Protein AF-A0A8R1I2E4-F1 (afdb_monomer_lite)

Radius of gyration: 16.34 Å; chains: 1; bounding box: 39×24×41 Å

Foldseek 3Di:
DVVVCCVLAVVLVVVLVDDPLLVVLLVVLLVCVVLVVVPPDPPSVVVSLVVQLVVLVVVPPPDSVVSSVSSVVSSVSVVVVVVVVLVVVVVCVVVVVDDDPVVVVVNVSPD

Structure (mmCIF, N/CA/C/O backbone):
data_AF-A0A8R1I2E4-F1
#
_entry.id   AF-A0A8R1I2E4-F1
#
loop_
_atom_site.group_PDB
_atom_site.id
_atom_site.type_symbol
_atom_site.label_atom_id
_atom_site.label_alt_id
_atom_site.label_comp_id
_atom_site.label_asym_id
_atom_site.label_entity_id
_atom_site.label_seq_id
_atom_site.pdbx_PDB_ins_code
_atom_site.Cartn_x
_atom_site.Cartn_y
_atom_site.Cartn_z
_atom_site.occupancy
_atom_site.B_iso_or_equiv
_atom_site.auth_seq_id
_atom_site.auth_comp_id
_atom_site.auth_asym_id
_atom_site.auth_atom_id
_atom_site.pdbx_PDB_model_num
ATOM 1 N N . MET A 1 1 ? 22.835 -7.024 -1.202 1.00 55.50 1 MET A N 1
ATOM 2 C CA . MET A 1 1 ? 21.416 -6.826 -1.578 1.00 55.50 1 MET A CA 1
ATOM 3 C C . MET A 1 1 ? 20.432 -7.495 -0.611 1.00 55.50 1 MET A C 1
ATOM 5 O O . MET A 1 1 ? 19.764 -6.770 0.113 1.00 55.50 1 MET A O 1
ATOM 9 N N . LYS A 1 2 ? 20.414 -8.836 -0.476 1.00 62.56 2 LYS A N 1
ATOM 10 C CA . LYS A 1 2 ? 19.401 -9.574 0.324 1.00 62.56 2 LYS A CA 1
ATOM 11 C C . LYS A 1 2 ? 19.221 -9.104 1.782 1.00 62.56 2 LYS A C 1
ATOM 13 O O . LYS A 1 2 ? 18.098 -9.005 2.258 1.00 62.56 2 LYS A O 1
ATOM 18 N N . ARG A 1 3 ? 20.310 -8.775 2.494 1.00 67.56 3 ARG A N 1
ATOM 19 C CA . ARG A 1 3 ? 20.252 -8.324 3.903 1.00 67.56 3 ARG A CA 1
ATOM 20 C C . ARG A 1 3 ? 19.690 -6.904 4.067 1.00 67.56 3 ARG A C 1
ATOM 22 O O . ARG A 1 3 ? 19.043 -6.632 5.070 1.00 67.56 3 ARG A O 1
ATOM 29 N N . ARG A 1 4 ? 19.930 -6.018 3.088 1.00 75.31 4 ARG A N 1
ATOM 30 C CA . ARG A 1 4 ? 19.425 -4.634 3.095 1.00 75.31 4 ARG A CA 1
ATOM 31 C C . ARG A 1 4 ? 17.914 -4.635 2.888 1.00 75.31 4 ARG A C 1
ATOM 33 O O . ARG A 1 4 ? 17.213 -4.180 3.775 1.00 75.31 4 ARG A O 1
ATOM 40 N N . GLN A 1 5 ? 17.447 -5.280 1.817 1.00 70.56 5 GLN A N 1
ATOM 41 C CA . GLN A 1 5 ? 16.024 -5.428 1.474 1.00 70.56 5 GLN A CA 1
ATOM 42 C C . GLN A 1 5 ? 15.204 -6.093 2.588 1.00 70.56 5 GLN A C 1
ATOM 44 O O . GLN A 1 5 ? 14.073 -5.703 2.871 1.00 70.56 5 GLN A O 1
ATOM 49 N N . TRP A 1 6 ? 15.784 -7.079 3.279 1.00 72.69 6 TRP A N 1
ATOM 50 C CA . TRP A 1 6 ? 15.145 -7.684 4.447 1.00 72.69 6 TRP A CA 1
ATOM 51 C C . TRP A 1 6 ? 14.875 -6.664 5.565 1.00 72.69 6 TRP A C 1
ATOM 53 O O . TRP A 1 6 ? 13.803 -6.666 6.170 1.00 72.69 6 TRP A O 1
ATOM 63 N N . ASN A 1 7 ? 15.833 -5.776 5.828 1.00 80.31 7 ASN A N 1
ATOM 64 C CA . ASN A 1 7 ? 15.725 -4.775 6.885 1.00 80.31 7 ASN A CA 1
ATOM 65 C C . ASN A 1 7 ? 14.921 -3.538 6.459 1.00 80.31 7 ASN A C 1
ATOM 67 O O . ASN A 1 7 ? 14.241 -2.965 7.304 1.00 80.31 7 ASN A O 1
ATOM 71 N N . SER A 1 8 ? 14.989 -3.133 5.187 1.00 79.12 8 SER A N 1
ATOM 72 C CA . SER A 1 8 ? 14.310 -1.940 4.667 1.00 79.12 8 SER A CA 1
ATOM 73 C C . SER A 1 8 ? 12.863 -2.191 4.246 1.00 79.12 8 SER A C 1
ATOM 75 O O . SER A 1 8 ? 12.053 -1.278 4.343 1.00 79.12 8 SER A O 1
ATOM 77 N N . VAL A 1 9 ? 12.508 -3.417 3.840 1.00 82.44 9 VAL A N 1
ATOM 78 C CA . VAL A 1 9 ? 11.163 -3.743 3.329 1.00 82.44 9 VAL A CA 1
ATOM 79 C C . VAL A 1 9 ? 10.470 -4.798 4.180 1.00 82.44 9 VAL A C 1
ATOM 81 O O . VAL A 1 9 ? 9.391 -4.561 4.722 1.00 82.44 9 VAL A O 1
ATOM 84 N N . VAL A 1 10 ? 11.088 -5.971 4.338 1.00 84.75 10 VAL A N 1
ATOM 85 C CA . VAL A 1 10 ? 10.405 -7.136 4.929 1.00 84.75 10 VAL A CA 1
ATOM 86 C C . VAL A 1 10 ? 10.106 -6.926 6.413 1.00 84.75 10 VAL A C 1
ATOM 88 O O . VAL A 1 10 ? 8.992 -7.183 6.866 1.00 84.75 10 VAL A O 1
ATOM 91 N N . GLN A 1 11 ? 11.082 -6.441 7.183 1.00 85.75 11 GLN A N 1
ATOM 92 C CA . GLN A 1 11 ? 10.906 -6.161 8.608 1.00 85.75 11 GLN A CA 1
ATOM 93 C C . GLN A 1 11 ? 9.838 -5.085 8.884 1.00 85.75 11 GLN A C 1
ATOM 95 O O . GLN A 1 11 ? 8.952 -5.359 9.697 1.00 85.75 11 GLN A O 1
ATOM 100 N N . PRO A 1 12 ? 9.866 -3.901 8.241 1.00 86.25 12 PRO A N 1
ATOM 101 C CA . PRO A 1 12 ? 8.832 -2.882 8.419 1.00 86.25 12 PRO A CA 1
ATOM 102 C C . PRO A 1 12 ? 7.431 -3.372 8.047 1.00 86.25 12 PRO A C 1
ATOM 104 O O . PRO A 1 12 ? 6.512 -3.239 8.851 1.00 86.25 12 PRO A O 1
ATOM 107 N N . LEU A 1 13 ? 7.276 -4.035 6.894 1.00 89.44 13 LEU A N 1
ATOM 108 C CA . LEU A 1 13 ? 5.979 -4.575 6.472 1.00 89.44 13 LEU A CA 1
ATOM 109 C C . LEU A 1 13 ? 5.451 -5.639 7.438 1.00 89.44 13 LEU A C 1
ATOM 111 O O . LEU A 1 13 ? 4.269 -5.647 7.772 1.00 89.44 13 LEU A O 1
ATOM 115 N N . LYS A 1 14 ? 6.328 -6.508 7.955 1.00 89.31 14 LYS A N 1
ATOM 116 C CA . LYS A 1 14 ? 5.944 -7.501 8.965 1.00 89.31 14 LYS A CA 1
ATO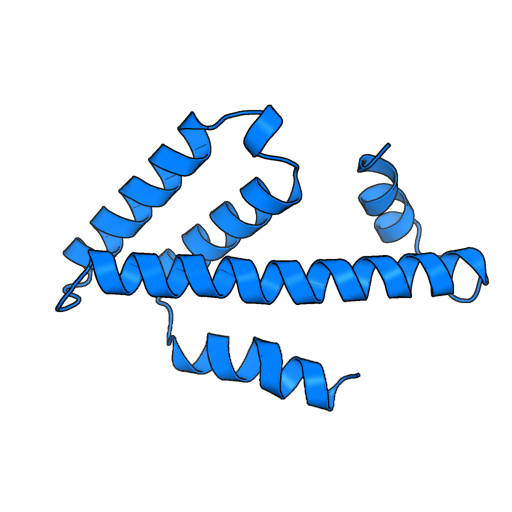M 117 C C . LYS A 1 14 ? 5.454 -6.841 10.258 1.00 89.31 14 LYS A C 1
ATOM 119 O O . LYS A 1 14 ? 4.522 -7.346 10.881 1.00 89.31 14 LYS A O 1
ATOM 124 N N . LYS A 1 15 ? 6.082 -5.738 10.679 1.00 90.69 15 LYS A N 1
ATOM 125 C CA . LYS A 1 15 ? 5.706 -5.009 11.902 1.00 90.69 15 LYS A CA 1
ATOM 126 C C . LYS A 1 15 ? 4.341 -4.337 11.790 1.00 90.69 15 LYS A C 1
ATOM 128 O O . LYS A 1 15 ? 3.672 -4.229 12.810 1.00 90.69 15 LYS A O 1
ATOM 133 N N . LEU A 1 16 ? 3.916 -3.971 10.579 1.00 91.12 16 LEU A N 1
ATOM 134 C CA . LEU A 1 16 ? 2.586 -3.405 10.343 1.00 91.12 16 LEU A CA 1
ATOM 135 C C . LEU A 1 16 ? 1.460 -4.401 10.621 1.00 91.12 16 LEU A C 1
ATOM 137 O O . LEU A 1 16 ? 0.348 -3.956 10.875 1.00 91.12 16 LEU A O 1
ATOM 141 N N . LYS A 1 17 ? 1.730 -5.718 10.605 1.00 93.06 17 LYS A N 1
ATOM 142 C CA . LYS A 1 17 ? 0.738 -6.775 10.882 1.00 93.06 17 LYS A CA 1
ATOM 143 C C . LYS A 1 17 ? -0.582 -6.541 10.134 1.00 93.06 17 LYS A C 1
ATOM 145 O O . LYS A 1 17 ? -1.647 -6.578 10.737 1.00 93.06 17 LYS A O 1
ATOM 150 N N . MET A 1 18 ? -0.482 -6.237 8.839 1.00 93.50 18 MET A N 1
ATOM 151 C CA . MET A 1 18 ? -1.658 -5.951 8.020 1.00 93.50 18 MET A CA 1
ATOM 152 C C . MET A 1 18 ? -2.626 -7.133 8.035 1.00 93.50 18 MET A C 1
ATOM 154 O O . MET A 1 18 ? -2.195 -8.287 7.915 1.00 93.50 18 MET A O 1
ATOM 158 N N . SER A 1 19 ? -3.919 -6.842 8.135 1.00 94.50 19 SER A N 1
ATOM 159 C CA . SER A 1 19 ? -4.964 -7.817 7.850 1.00 94.50 19 SER A CA 1
ATOM 160 C C . SER A 1 19 ? -4.896 -8.254 6.380 1.00 94.50 19 SER A C 1
ATOM 162 O O . SER A 1 19 ? -4.228 -7.634 5.543 1.00 94.50 19 SER A O 1
ATOM 164 N N . LEU A 1 20 ? -5.591 -9.341 6.032 1.00 94.00 20 LEU A N 1
ATOM 165 C CA . LEU A 1 20 ? -5.674 -9.780 4.636 1.00 94.00 20 LEU A CA 1
ATOM 166 C C . LEU A 1 20 ? -6.249 -8.673 3.739 1.00 94.00 20 LEU A C 1
ATOM 168 O O . LEU A 1 20 ? -5.793 -8.489 2.608 1.00 94.00 20 LEU A O 1
ATOM 172 N N . THR A 1 21 ? -7.228 -7.933 4.253 1.00 94.81 21 THR A N 1
ATOM 173 C CA . THR A 1 21 ? -7.943 -6.903 3.505 1.00 94.81 21 THR A CA 1
ATOM 174 C C . THR A 1 21 ? -7.114 -5.632 3.370 1.00 94.81 21 THR A C 1
ATOM 176 O O . THR A 1 21 ? -6.971 -5.112 2.261 1.00 94.81 21 THR A O 1
ATOM 179 N N . GLU A 1 22 ? -6.458 -5.201 4.450 1.00 94.62 22 GLU A N 1
ATOM 180 C CA . GLU A 1 22 ? -5.465 -4.122 4.418 1.00 94.62 22 GLU A CA 1
ATOM 181 C C . GLU A 1 22 ? -4.337 -4.437 3.424 1.00 94.62 22 GLU A C 1
ATOM 183 O O . GLU A 1 22 ? -3.959 -3.595 2.607 1.00 94.62 22 GLU A O 1
ATOM 188 N N . PHE A 1 23 ? -3.842 -5.679 3.423 1.00 94.56 23 PHE A N 1
ATOM 189 C CA . PHE A 1 23 ? -2.794 -6.116 2.503 1.00 94.56 23 PHE A CA 1
ATOM 190 C C . PHE A 1 23 ? -3.256 -6.122 1.036 1.00 94.56 23 PHE A C 1
ATOM 192 O O . PHE A 1 23 ? -2.485 -5.779 0.134 1.00 94.56 23 PHE A O 1
ATOM 199 N N . ALA A 1 24 ? -4.513 -6.479 0.766 1.00 95.12 24 ALA A N 1
ATOM 200 C CA . ALA A 1 24 ? -5.078 -6.416 -0.580 1.00 95.12 24 ALA A CA 1
ATOM 201 C C . ALA A 1 24 ? -5.153 -4.968 -1.099 1.00 95.12 24 ALA A C 1
ATOM 203 O O . ALA A 1 24 ? -4.729 -4.694 -2.227 1.00 95.12 24 ALA A O 1
ATOM 204 N N . LEU A 1 25 ? -5.618 -4.032 -0.266 1.00 94.56 25 LEU A N 1
ATOM 205 C CA . LEU A 1 25 ? -5.691 -2.605 -0.602 1.00 94.56 25 LEU A CA 1
ATOM 206 C C . LEU A 1 25 ? -4.301 -1.974 -0.745 1.00 94.56 25 LEU A C 1
ATOM 208 O O . LEU A 1 25 ? -4.058 -1.210 -1.680 1.00 94.56 25 LEU A O 1
ATOM 212 N N . PHE A 1 26 ? -3.352 -2.368 0.102 1.00 95.00 26 PHE A N 1
ATOM 213 C CA . PHE A 1 26 ? -1.938 -2.021 -0.026 1.00 95.00 26 PHE A CA 1
ATOM 214 C C . PHE A 1 26 ? -1.364 -2.420 -1.398 1.00 95.00 26 PHE A C 1
ATOM 216 O O . PHE A 1 26 ? -0.717 -1.610 -2.074 1.00 95.00 26 PHE A O 1
ATOM 223 N N . LYS A 1 27 ? -1.636 -3.649 -1.864 1.00 92.06 27 LYS A N 1
ATOM 224 C CA . LYS A 1 27 ? -1.219 -4.093 -3.205 1.00 92.06 27 LYS A CA 1
ATOM 225 C C . LYS A 1 27 ? -1.881 -3.264 -4.304 1.00 92.06 27 LYS A C 1
ATOM 227 O O . LYS A 1 27 ? -1.201 -2.884 -5.256 1.00 92.06 27 LYS A O 1
ATOM 232 N N . ALA A 1 28 ?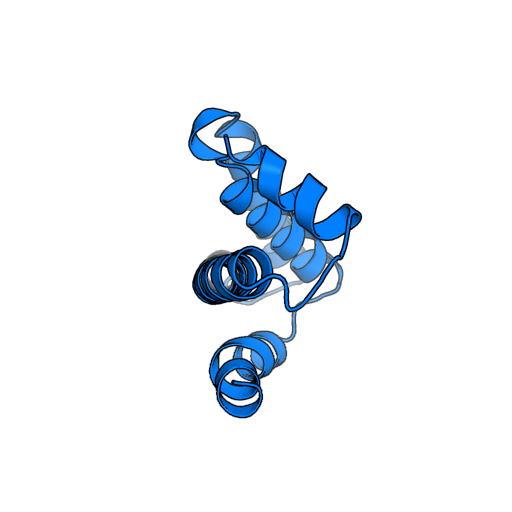 -3.173 -2.960 -4.171 1.00 92.12 28 ALA A N 1
ATOM 233 C CA . ALA A 1 28 ? -3.898 -2.138 -5.138 1.00 92.12 28 ALA A CA 1
ATOM 234 C C . ALA A 1 28 ? -3.298 -0.723 -5.256 1.00 92.12 28 ALA A C 1
ATOM 236 O O . ALA A 1 28 ? -3.026 -0.269 -6.368 1.00 92.12 28 ALA A O 1
ATOM 237 N N . LEU A 1 29 ? -3.000 -0.069 -4.125 1.00 90.44 29 LEU A N 1
ATOM 238 C CA . LEU A 1 29 ? -2.319 1.234 -4.088 1.00 90.44 29 LEU A CA 1
ATOM 239 C C . LEU A 1 29 ? -0.926 1.177 -4.721 1.00 90.44 29 LEU A C 1
ATOM 241 O O . LEU A 1 29 ? -0.562 2.069 -5.489 1.00 90.44 29 LEU A O 1
ATOM 245 N N . THR A 1 30 ? -0.162 0.121 -4.436 1.00 89.56 30 THR A N 1
ATOM 246 C CA . THR A 1 30 ? 1.183 -0.072 -5.000 1.00 89.56 30 THR A CA 1
ATOM 247 C C . THR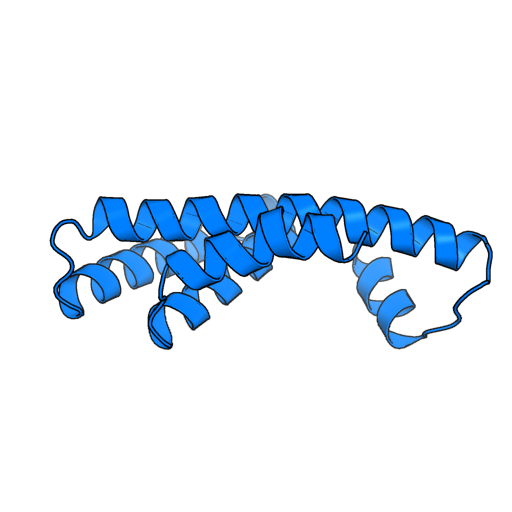 A 1 30 ? 1.133 -0.186 -6.526 1.00 89.56 30 THR A C 1
ATOM 249 O O . THR A 1 30 ? 1.898 0.482 -7.222 1.00 89.56 30 THR A O 1
ATOM 252 N N . ILE A 1 31 ? 0.194 -0.973 -7.065 1.00 86.31 31 ILE A N 1
ATOM 253 C CA . ILE A 1 31 ? 0.003 -1.136 -8.515 1.00 86.31 31 ILE A CA 1
ATOM 254 C C . ILE A 1 31 ? -0.445 0.178 -9.161 1.00 86.31 31 ILE A C 1
ATOM 256 O O . ILE A 1 31 ? 0.100 0.558 -10.199 1.00 86.31 31 ILE A O 1
ATOM 260 N N . TRP A 1 32 ? -1.411 0.875 -8.553 1.00 86.62 32 TRP A N 1
ATOM 261 C CA . TRP A 1 32 ? -1.885 2.170 -9.048 1.00 86.62 32 TRP A CA 1
ATOM 262 C C . TRP A 1 32 ? -0.735 3.175 -9.144 1.00 86.62 32 TRP A C 1
ATOM 264 O O . TRP A 1 32 ? -0.563 3.822 -10.176 1.00 86.62 32 TRP A O 1
ATOM 274 N N . HIS A 1 33 ? 0.097 3.272 -8.103 1.00 82.62 33 HIS A N 1
ATOM 275 C CA . HIS A 1 33 ? 1.219 4.204 -8.102 1.00 82.62 33 HIS A CA 1
ATOM 276 C C . HIS A 1 33 ? 2.272 3.835 -9.154 1.00 82.62 33 HIS A C 1
ATOM 278 O O . HIS A 1 33 ? 2.738 4.711 -9.881 1.00 82.62 33 HIS A O 1
ATOM 284 N N . TYR A 1 34 ? 2.621 2.548 -9.261 1.00 75.81 34 TYR A N 1
ATOM 285 C CA . TYR A 1 34 ? 3.647 2.070 -10.189 1.00 75.81 34 TYR A CA 1
ATOM 286 C C . TYR A 1 34 ? 3.261 2.259 -11.662 1.00 75.81 34 TYR A C 1
ATOM 288 O O . TYR A 1 34 ? 4.094 2.662 -12.468 1.00 75.81 34 TYR A O 1
ATOM 296 N N . LYS A 1 35 ? 1.988 2.047 -12.024 1.00 71.81 35 LYS A N 1
ATOM 297 C CA . LYS A 1 35 ? 1.486 2.219 -13.402 1.00 71.81 35 LYS A CA 1
ATOM 298 C C . LYS A 1 35 ? 1.294 3.683 -13.828 1.00 71.81 35 LYS A C 1
ATOM 300 O O . LYS A 1 35 ? 0.545 3.958 -14.758 1.00 71.81 35 LYS A O 1
ATOM 305 N N . GLY A 1 36 ? 1.912 4.637 -13.132 1.00 64.94 36 GLY A N 1
ATOM 306 C CA . GLY A 1 36 ? 1.738 6.055 -13.435 1.00 64.94 36 GLY A CA 1
ATOM 307 C C . GLY A 1 36 ? 0.325 6.553 -13.129 1.00 64.94 36 GLY A C 1
ATOM 308 O O . GLY A 1 36 ? -0.170 7.443 -13.812 1.00 64.94 36 GLY A O 1
ATOM 309 N N . GLY A 1 37 ? -0.337 6.019 -12.093 1.00 56.19 37 GLY A N 1
ATOM 310 C CA . GLY A 1 37 ? -1.740 6.304 -11.760 1.00 56.19 37 GLY A CA 1
ATOM 311 C C . GLY A 1 37 ? -2.115 7.786 -11.624 1.00 56.19 37 GLY A C 1
ATOM 312 O O . GLY A 1 37 ? -3.292 8.126 -11.752 1.00 56.19 37 GLY A O 1
ATOM 313 N N . ARG A 1 38 ? -1.129 8.685 -11.466 1.00 53.72 38 ARG A N 1
ATOM 314 C CA . ARG A 1 38 ? -1.312 10.147 -11.551 1.00 53.72 38 ARG A CA 1
ATOM 315 C C . ARG A 1 38 ? -1.793 10.631 -12.927 1.00 53.72 38 ARG A C 1
ATOM 317 O O . ARG A 1 38 ? -2.453 11.659 -12.981 1.00 53.72 38 ARG A O 1
ATOM 324 N N . GLN A 1 39 ? -1.465 9.925 -14.010 1.00 53.03 39 GLN A N 1
ATOM 325 C CA . GLN A 1 39 ? -1.864 10.265 -15.383 1.00 53.03 39 GLN A CA 1
ATOM 326 C C . GLN A 1 39 ? -3.178 9.593 -15.809 1.00 53.03 39 GLN A C 1
ATOM 328 O O . GLN A 1 39 ? -3.831 10.074 -16.727 1.00 53.03 39 GLN A O 1
ATOM 333 N N . ILE A 1 40 ? -3.579 8.499 -15.147 1.00 60.72 40 ILE A N 1
ATOM 334 C CA . ILE A 1 40 ? -4.676 7.635 -15.613 1.00 60.72 40 ILE A CA 1
ATOM 335 C C . ILE A 1 40 ? -5.983 7.900 -14.858 1.00 60.72 40 ILE A C 1
ATOM 337 O O . ILE A 1 40 ? -7.024 8.070 -15.489 1.00 60.72 40 ILE A O 1
ATOM 341 N N . CYS A 1 41 ? -5.978 7.915 -13.517 1.00 66.81 41 CYS A N 1
ATOM 342 C CA . CYS A 1 41 ? -7.221 8.085 -12.761 1.00 66.81 41 CYS A CA 1
ATOM 343 C C . CYS A 1 41 ? -6.989 8.389 -11.272 1.00 66.81 41 CYS A C 1
ATOM 345 O O . CYS A 1 41 ? -6.832 7.483 -10.449 1.00 66.81 41 CYS A O 1
ATOM 347 N N . THR A 1 42 ? -7.047 9.667 -10.894 1.00 76.94 42 THR A N 1
ATOM 348 C CA . THR A 1 42 ? -7.033 10.107 -9.484 1.00 76.94 42 THR A CA 1
ATOM 349 C C . THR A 1 42 ? -8.211 9.536 -8.690 1.00 76.94 42 THR A C 1
ATOM 351 O O . THR A 1 42 ? -8.075 9.227 -7.511 1.00 76.94 42 THR A O 1
ATOM 354 N N . ARG A 1 43 ? -9.351 9.313 -9.356 1.00 82.69 43 ARG A N 1
ATOM 355 C CA . ARG A 1 43 ? -10.563 8.764 -8.737 1.00 82.69 43 ARG A CA 1
ATOM 356 C C . ARG A 1 43 ? -10.352 7.351 -8.187 1.00 82.69 43 ARG A C 1
ATOM 358 O O . ARG A 1 43 ? -10.787 7.074 -7.080 1.00 82.69 43 ARG A O 1
ATOM 365 N N . GLN A 1 44 ? -9.611 6.498 -8.901 1.00 84.69 44 GLN A N 1
ATOM 366 C CA . GLN A 1 44 ? -9.285 5.146 -8.426 1.00 84.69 44 GLN A CA 1
ATOM 367 C C . GLN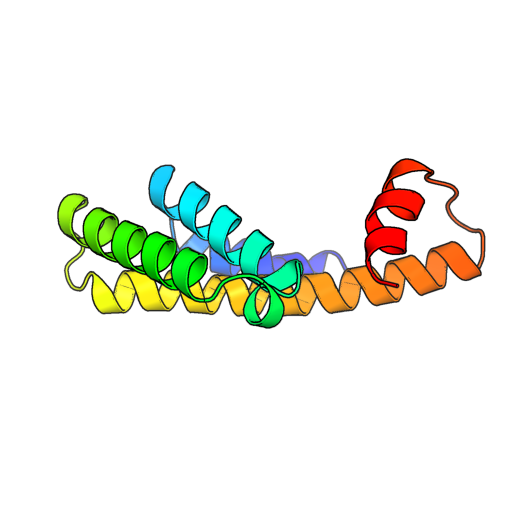 A 1 44 ? -8.463 5.171 -7.135 1.00 84.69 44 GLN A C 1
ATOM 369 O O . GLN A 1 44 ? -8.731 4.387 -6.231 1.00 84.69 44 GLN A O 1
ATOM 374 N N . ARG A 1 45 ? -7.492 6.087 -7.015 1.00 87.00 45 ARG A N 1
ATOM 375 C CA . ARG A 1 45 ? -6.743 6.272 -5.764 1.00 87.00 45 ARG A CA 1
ATOM 376 C C . ARG A 1 45 ? -7.681 6.638 -4.626 1.00 87.00 45 ARG A C 1
ATOM 378 O O . ARG A 1 45 ? -7.586 6.039 -3.563 1.00 87.00 45 ARG A O 1
ATOM 385 N N . ASP A 1 46 ? -8.550 7.617 -4.851 1.00 89.12 46 ASP A N 1
ATOM 386 C CA . ASP A 1 46 ? -9.444 8.117 -3.811 1.00 89.12 46 ASP A CA 1
ATOM 387 C C . ASP A 1 46 ? -10.426 7.030 -3.357 1.00 89.12 46 ASP A C 1
ATOM 389 O O . ASP A 1 46 ? -10.670 6.892 -2.163 1.00 89.12 46 ASP A O 1
ATOM 393 N N . ASP A 1 47 ? -10.931 6.210 -4.279 1.00 91.44 47 ASP A N 1
ATOM 394 C CA . ASP A 1 47 ? -11.822 5.091 -3.963 1.00 91.44 47 ASP A CA 1
ATOM 395 C C . ASP A 1 47 ? -11.101 3.987 -3.172 1.00 91.44 47 ASP A C 1
ATOM 397 O O . ASP A 1 47 ? -11.643 3.479 -2.186 1.00 91.44 47 ASP A O 1
ATOM 401 N N . ILE A 1 48 ? -9.853 3.659 -3.532 1.00 92.44 48 ILE A N 1
ATOM 402 C CA . ILE A 1 48 ? -9.032 2.710 -2.764 1.00 92.44 48 ILE A CA 1
ATOM 403 C C . ILE A 1 48 ? -8.726 3.273 -1.367 1.00 92.44 48 ILE A C 1
ATOM 405 O O . ILE A 1 48 ? -8.815 2.544 -0.383 1.00 92.44 48 ILE A O 1
ATOM 409 N N . PHE A 1 49 ? -8.403 4.564 -1.260 1.00 91.38 49 PHE A N 1
ATOM 410 C CA . PHE A 1 49 ? -8.074 5.207 0.015 1.00 91.38 49 PHE A CA 1
ATOM 411 C C . PHE A 1 49 ? -9.289 5.289 0.945 1.00 91.38 49 PHE A C 1
ATOM 413 O O . PHE A 1 49 ? -9.179 4.981 2.127 1.00 91.38 49 PHE A O 1
ATOM 420 N N . ARG A 1 50 ? -10.466 5.646 0.414 1.00 93.75 50 ARG A N 1
ATOM 421 C CA . ARG A 1 50 ? -11.727 5.602 1.170 1.00 93.75 50 ARG A CA 1
ATOM 422 C C . ARG A 1 50 ? -12.048 4.189 1.640 1.00 93.75 50 ARG A C 1
ATOM 424 O O . ARG A 1 50 ? -12.414 4.018 2.793 1.00 93.75 50 ARG A O 1
ATOM 431 N N . SER A 1 51 ? -11.872 3.189 0.775 1.00 95.38 51 SER A N 1
ATOM 432 C CA . SER A 1 51 ? -12.080 1.787 1.154 1.00 95.38 51 SER A CA 1
ATOM 433 C C . SER A 1 51 ? -11.135 1.367 2.279 1.00 95.38 51 SER A C 1
ATOM 435 O O . SER A 1 51 ? -11.553 0.675 3.196 1.00 95.38 51 SER A O 1
ATOM 437 N N . LEU A 1 52 ? -9.878 1.818 2.241 1.00 94.38 52 LEU A N 1
ATOM 438 C CA . LEU A 1 52 ? -8.913 1.546 3.304 1.00 94.38 52 LEU A CA 1
ATOM 439 C C . LEU A 1 52 ? -9.336 2.171 4.632 1.00 94.38 52 LEU A C 1
ATOM 441 O O . LEU A 1 52 ? -9.295 1.488 5.644 1.00 94.38 52 LEU A O 1
ATOM 445 N N . LEU A 1 53 ? -9.787 3.428 4.616 1.00 94.81 53 LEU A N 1
ATOM 446 C CA . LEU A 1 53 ? -10.293 4.097 5.816 1.00 94.81 53 LEU A CA 1
ATOM 447 C C . LEU A 1 53 ? -11.486 3.352 6.423 1.00 94.81 53 LEU A C 1
ATOM 449 O O . LEU A 1 53 ? -11.449 3.055 7.609 1.00 94.81 53 LEU A O 1
ATOM 453 N N . ILE A 1 54 ? -12.479 2.983 5.605 1.00 95.75 54 ILE A N 1
ATOM 454 C CA . ILE A 1 54 ? -13.655 2.221 6.060 1.00 95.75 54 ILE A CA 1
ATOM 455 C C . ILE A 1 54 ? -13.227 0.895 6.694 1.00 95.75 54 ILE A C 1
ATOM 457 O O . ILE A 1 54 ? -13.698 0.548 7.766 1.00 95.75 54 ILE A O 1
ATOM 461 N N . ILE A 1 55 ? -12.291 0.170 6.075 1.00 95.31 55 ILE A N 1
ATOM 462 C CA . ILE A 1 55 ? -11.798 -1.091 6.643 1.00 95.31 55 ILE A CA 1
ATOM 463 C C . ILE A 1 55 ? -11.059 -0.870 7.958 1.00 95.31 55 ILE A C 1
ATOM 465 O O . ILE A 1 55 ? -11.242 -1.647 8.889 1.00 95.31 55 ILE A O 1
ATOM 469 N N . CYS A 1 56 ? -10.240 0.176 8.061 1.00 94.06 56 CYS A N 1
ATOM 470 C CA . CYS A 1 56 ? -9.560 0.482 9.312 1.00 94.06 56 CYS A CA 1
ATOM 471 C C . CYS A 1 56 ? -10.554 0.869 10.427 1.00 94.06 56 CYS A C 1
ATOM 473 O O . CYS A 1 56 ? -10.317 0.540 11.588 1.00 94.06 56 CYS A O 1
ATOM 475 N N . GLU A 1 57 ? -11.669 1.525 10.094 1.00 93.94 57 GLU A N 1
ATOM 476 C CA . GLU A 1 57 ? -12.764 1.797 11.036 1.00 93.94 57 GLU A CA 1
ATOM 477 C C . GLU A 1 57 ? -13.497 0.504 11.439 1.00 93.94 57 GLU A C 1
ATOM 479 O O . GLU A 1 57 ? -13.661 0.238 12.630 1.00 93.94 57 GLU A O 1
ATOM 484 N N . ASP A 1 58 ? -13.871 -0.333 10.468 1.00 94.62 58 ASP A N 1
ATOM 485 C CA . ASP A 1 58 ? -14.614 -1.585 10.678 1.00 94.62 58 ASP A CA 1
ATOM 486 C C . ASP A 1 58 ? -13.813 -2.636 11.465 1.00 94.62 58 ASP A C 1
ATOM 488 O O . ASP A 1 58 ? -14.373 -3.397 12.257 1.00 94.62 58 ASP A O 1
ATOM 492 N N . GLU A 1 59 ? -12.494 -2.689 11.268 1.00 93.06 59 GLU A N 1
ATOM 493 C CA . GLU A 1 59 ? -11.590 -3.570 12.017 1.00 93.06 59 GLU A CA 1
ATOM 494 C C . GLU A 1 59 ? -11.321 -3.071 13.451 1.00 93.06 59 GLU A C 1
ATOM 496 O O . GLU A 1 59 ? -10.710 -3.792 14.244 1.00 93.06 59 GLU A O 1
ATOM 501 N N . GLY A 1 60 ? -11.808 -1.876 13.810 1.00 90.81 60 GLY A N 1
ATOM 502 C CA . GLY A 1 60 ? -11.751 -1.337 15.168 1.00 90.81 60 GLY A CA 1
ATOM 503 C C . GLY A 1 60 ? -10.383 -0.791 15.574 1.00 90.81 60 GLY A C 1
ATOM 504 O O . GLY A 1 60 ? -10.026 -0.871 16.749 1.00 90.81 60 GLY A O 1
ATOM 505 N N . HIS A 1 61 ? -9.598 -0.265 14.627 1.00 92.31 61 HIS A N 1
ATOM 506 C CA . HIS A 1 61 ? -8.333 0.403 14.954 1.00 92.31 61 HIS A CA 1
ATOM 507 C C . HIS A 1 61 ? -8.599 1.723 15.696 1.00 92.31 61 HIS A C 1
ATOM 509 O O . HIS A 1 61 ? -9.476 2.488 15.301 1.00 92.31 61 HIS A O 1
ATOM 515 N N . ASP A 1 62 ? -7.804 2.017 16.732 1.00 88.00 62 ASP A N 1
ATOM 516 C CA . ASP A 1 62 ? -7.985 3.200 17.599 1.00 88.00 62 ASP A CA 1
ATOM 517 C C . ASP A 1 62 ? -7.965 4.535 16.826 1.00 88.00 62 ASP A C 1
ATOM 519 O O . ASP A 1 62 ? -8.681 5.474 17.169 1.00 88.00 62 ASP A O 1
ATOM 523 N N . ASP A 1 63 ? -7.144 4.615 15.775 1.00 93.69 63 ASP A N 1
ATOM 524 C CA . ASP A 1 63 ? -7.094 5.734 14.834 1.00 93.69 63 ASP A CA 1
ATOM 525 C C . ASP A 1 63 ? -6.986 5.191 13.402 1.00 93.69 63 ASP A C 1
ATOM 527 O O . ASP A 1 63 ? -5.906 4.853 12.901 1.00 93.69 63 ASP A O 1
ATOM 531 N N . ALA A 1 64 ? -8.137 5.093 12.737 1.00 93.06 64 ALA A N 1
ATOM 532 C CA . ALA A 1 64 ? -8.238 4.578 11.378 1.00 93.06 64 ALA A CA 1
ATOM 533 C C . ALA A 1 64 ? -7.477 5.435 10.350 1.00 93.06 64 ALA A C 1
ATOM 535 O O . ALA A 1 64 ? -6.917 4.905 9.387 1.00 93.06 64 ALA A O 1
ATOM 536 N N . VAL A 1 65 ? -7.405 6.755 10.558 1.00 94.19 65 VAL A N 1
ATOM 537 C CA . VAL A 1 65 ? -6.691 7.674 9.658 1.00 94.19 65 VAL A CA 1
ATOM 538 C C . VAL A 1 65 ? -5.190 7.472 9.786 1.00 94.19 65 VAL A C 1
ATOM 540 O O . VAL A 1 65 ? -4.488 7.390 8.770 1.00 94.19 65 VAL A O 1
ATOM 543 N N . LEU A 1 66 ? -4.690 7.354 11.016 1.00 94.62 66 LEU A N 1
ATOM 544 C CA . LEU A 1 66 ? -3.294 7.030 11.272 1.00 94.62 66 LEU A CA 1
ATOM 545 C C . LEU A 1 66 ? -2.940 5.676 10.656 1.00 94.62 66 LEU A C 1
ATOM 547 O O . LEU A 1 66 ? -1.964 5.589 9.911 1.00 94.62 66 LEU A O 1
ATOM 551 N N . ARG A 1 67 ? -3.771 4.650 10.869 1.00 94.81 67 ARG A N 1
ATOM 552 C CA . ARG A 1 67 ? -3.548 3.309 10.319 1.00 94.81 67 ARG A CA 1
ATOM 553 C C . ARG A 1 67 ? -3.480 3.300 8.791 1.00 94.81 67 ARG A C 1
ATOM 555 O O . ARG A 1 67 ? -2.531 2.768 8.208 1.00 94.81 67 ARG A O 1
ATOM 562 N N . ALA A 1 68 ? -4.442 3.939 8.129 1.00 93.50 68 ALA A N 1
ATOM 563 C CA . ALA A 1 68 ? -4.432 4.079 6.677 1.00 93.50 68 ALA A CA 1
ATOM 564 C C . ALA A 1 68 ? -3.178 4.831 6.193 1.00 93.50 68 ALA A C 1
ATOM 566 O O . ALA A 1 68 ? -2.567 4.453 5.190 1.00 93.50 68 ALA A O 1
ATOM 567 N N . SER A 1 69 ? -2.743 5.854 6.934 1.00 93.12 69 SER A N 1
ATOM 568 C CA . SER A 1 69 ? -1.532 6.623 6.628 1.00 93.12 69 SER A CA 1
ATOM 569 C C . SER A 1 69 ? -0.253 5.788 6.755 1.00 93.12 69 SER A C 1
ATOM 571 O O . SER A 1 69 ? 0.626 5.890 5.898 1.00 93.12 69 SER A O 1
ATOM 573 N N . GLU A 1 70 ? -0.149 4.918 7.763 1.00 94.19 70 GLU A N 1
ATOM 574 C CA . GLU A 1 70 ? 0.968 3.975 7.913 1.00 94.19 70 GLU A CA 1
ATOM 575 C C . GLU A 1 70 ? 1.065 3.008 6.724 1.00 94.19 70 GLU A C 1
ATOM 577 O O . GLU A 1 70 ? 2.154 2.760 6.196 1.00 94.19 70 GLU A O 1
ATOM 582 N N . ILE A 1 71 ? -0.076 2.494 6.256 1.00 94.06 71 ILE A N 1
ATOM 583 C CA . ILE A 1 71 ? -0.147 1.603 5.090 1.00 94.06 71 ILE A CA 1
ATOM 584 C C . ILE A 1 71 ? 0.271 2.347 3.816 1.00 94.06 71 ILE A C 1
ATOM 586 O O . ILE A 1 71 ? 1.013 1.813 2.990 1.00 94.06 71 ILE A O 1
ATOM 590 N N . VAL A 1 72 ? -0.144 3.602 3.661 1.00 91.75 72 VAL A N 1
ATOM 591 C CA . VAL A 1 72 ? 0.238 4.443 2.517 1.00 91.75 72 VAL A CA 1
ATOM 592 C C . VAL A 1 72 ? 1.730 4.768 2.541 1.00 91.75 72 VAL A C 1
ATOM 594 O O . VAL A 1 72 ? 2.386 4.728 1.499 1.00 91.75 72 VAL A O 1
ATOM 597 N N . LEU A 1 73 ? 2.302 5.027 3.717 1.00 91.81 73 LEU A N 1
ATOM 598 C CA . LEU A 1 73 ? 3.743 5.216 3.869 1.00 91.81 73 LEU A CA 1
ATOM 599 C C . LEU A 1 73 ? 4.512 3.952 3.455 1.00 91.81 73 LEU A C 1
ATOM 601 O O . LEU A 1 73 ? 5.523 4.037 2.753 1.00 91.81 73 LEU A O 1
ATOM 605 N N . ALA A 1 74 ? 4.000 2.775 3.818 1.00 92.25 74 ALA A N 1
ATOM 606 C CA . ALA A 1 74 ? 4.581 1.498 3.423 1.00 92.25 74 ALA A CA 1
ATOM 607 C C . ALA A 1 74 ? 4.601 1.293 1.898 1.00 92.25 74 ALA A C 1
ATOM 609 O O . ALA A 1 74 ? 5.538 0.683 1.376 1.00 92.25 74 ALA A O 1
ATOM 610 N N . VAL A 1 75 ? 3.619 1.833 1.166 1.00 91.31 75 VAL A N 1
ATOM 611 C CA . VAL A 1 75 ? 3.622 1.816 -0.309 1.00 91.31 75 VAL A CA 1
ATOM 612 C C . VAL A 1 75 ? 4.837 2.577 -0.842 1.00 91.31 75 VAL A C 1
ATOM 614 O O . VAL A 1 75 ? 5.529 2.081 -1.730 1.00 91.31 75 VAL A O 1
ATOM 617 N N . GLY A 1 76 ? 5.161 3.737 -0.261 1.00 87.88 76 GLY A N 1
ATOM 618 C CA . GLY A 1 76 ? 6.350 4.515 -0.627 1.00 87.88 76 GLY A CA 1
ATOM 619 C C . GLY A 1 76 ? 7.663 3.753 -0.417 1.00 87.88 76 GLY A C 1
ATOM 620 O O . GLY A 1 76 ? 8.541 3.779 -1.284 1.00 87.88 76 GLY A O 1
ATOM 621 N N . VAL A 1 77 ? 7.776 3.018 0.694 1.00 88.06 77 VAL A N 1
ATOM 622 C CA . VAL A 1 77 ? 8.942 2.164 0.989 1.00 88.06 77 VAL A CA 1
ATOM 623 C C . VAL A 1 77 ? 9.121 1.091 -0.089 1.00 88.06 77 VAL A C 1
ATOM 625 O O . VAL A 1 77 ? 10.218 0.929 -0.622 1.00 88.06 77 VAL A O 1
ATOM 628 N N . VAL A 1 78 ? 8.043 0.392 -0.459 1.00 88.00 78 VAL A N 1
ATOM 629 C CA . VAL A 1 78 ? 8.103 -0.659 -1.487 1.00 88.00 78 VAL A CA 1
ATOM 630 C C . VAL A 1 78 ? 8.416 -0.098 -2.867 1.00 88.00 78 VAL A C 1
ATOM 632 O O . VAL A 1 78 ? 9.214 -0.688 -3.589 1.00 88.00 78 VAL A O 1
ATOM 635 N N . LEU A 1 79 ? 7.832 1.039 -3.240 1.00 85.44 79 LEU A N 1
ATOM 636 C CA . LEU A 1 79 ? 8.081 1.652 -4.546 1.00 85.44 79 LEU A CA 1
ATOM 637 C C . LEU A 1 79 ? 9.527 2.120 -4.708 1.00 85.44 79 LEU A C 1
ATOM 639 O O . LEU A 1 79 ? 10.077 2.008 -5.801 1.00 85.44 79 LEU A O 1
ATOM 643 N N . THR A 1 80 ? 10.142 2.607 -3.629 1.00 85.19 80 THR A N 1
ATOM 644 C CA . THR A 1 80 ? 11.550 3.027 -3.635 1.00 85.19 80 THR A CA 1
ATOM 645 C C . THR A 1 80 ? 12.458 1.842 -3.963 1.00 85.19 80 THR A C 1
ATOM 647 O O . THR A 1 80 ? 13.277 1.914 -4.874 1.00 85.19 80 THR A O 1
ATOM 650 N N . GLU A 1 81 ? 12.257 0.714 -3.285 1.00 83.25 81 GLU A N 1
ATOM 651 C CA . GLU A 1 81 ? 13.064 -0.496 -3.492 1.00 83.25 81 GLU A CA 1
ATOM 652 C C . GLU A 1 81 ? 12.731 -1.196 -4.818 1.00 83.25 81 GLU A C 1
ATOM 654 O O . GLU A 1 81 ? 13.611 -1.770 -5.460 1.00 83.25 81 GLU A O 1
ATOM 659 N N . LEU A 1 82 ? 11.478 -1.108 -5.282 1.00 80.62 82 LEU A N 1
ATOM 660 C CA . LEU A 1 82 ? 11.087 -1.569 -6.613 1.00 80.62 82 LEU A CA 1
ATOM 661 C C . LEU A 1 82 ? 11.824 -0.783 -7.703 1.00 80.62 82 LEU A C 1
ATOM 663 O O . LEU A 1 82 ? 12.311 -1.392 -8.651 1.00 80.62 82 LEU A O 1
ATOM 667 N N . HIS A 1 83 ? 11.933 0.541 -7.569 1.00 80.19 83 HIS A N 1
ATOM 668 C CA . HIS A 1 83 ? 12.649 1.378 -8.530 1.00 80.19 83 HIS A CA 1
ATOM 669 C C . HIS A 1 83 ? 14.137 1.010 -8.607 1.00 80.19 83 HIS A C 1
ATOM 671 O O . HIS A 1 83 ? 14.662 0.819 -9.700 1.00 80.19 83 HIS A O 1
ATOM 677 N N . GLU A 1 84 ? 14.801 0.819 -7.463 1.00 80.25 84 GLU A N 1
ATOM 678 C CA . GLU A 1 84 ? 16.193 0.349 -7.429 1.00 80.25 84 GLU A CA 1
ATOM 679 C C . GLU A 1 84 ? 16.349 -1.035 -8.081 1.00 80.25 84 GLU A C 1
ATOM 681 O O . GLU A 1 84 ? 17.274 -1.252 -8.863 1.00 80.25 84 GLU A O 1
ATOM 686 N N . MET A 1 85 ? 15.427 -1.965 -7.805 1.00 77.00 85 MET A N 1
ATOM 687 C CA . MET A 1 85 ? 15.470 -3.317 -8.364 1.00 77.00 85 MET A CA 1
ATOM 688 C C . MET A 1 85 ? 15.246 -3.332 -9.881 1.00 77.00 85 MET A C 1
ATOM 690 O O . MET A 1 85 ? 15.925 -4.081 -10.581 1.00 77.00 85 MET A O 1
ATOM 694 N N . VAL A 1 86 ? 14.327 -2.507 -10.392 1.00 73.69 86 VAL A N 1
ATOM 695 C CA . VAL A 1 86 ? 14.095 -2.341 -11.835 1.00 73.69 86 VAL A CA 1
ATOM 696 C C . VAL A 1 86 ? 15.351 -1.803 -12.516 1.00 73.69 86 VAL A C 1
ATOM 698 O O . VAL A 1 86 ? 15.775 -2.371 -13.519 1.00 73.69 86 VAL A O 1
ATOM 701 N N . THR A 1 87 ? 15.994 -0.780 -11.948 1.00 73.62 87 THR A N 1
ATOM 702 C CA . THR A 1 87 ? 17.245 -0.224 -12.485 1.00 73.62 87 THR A CA 1
ATOM 703 C C . THR A 1 87 ? 18.351 -1.277 -12.538 1.00 73.62 87 THR A C 1
ATOM 705 O O . THR A 1 87 ? 18.939 -1.492 -13.596 1.00 73.62 87 THR A O 1
ATOM 708 N N . SER A 1 88 ? 18.577 -2.019 -11.447 1.00 72.31 88 SER A N 1
ATOM 709 C CA . SER A 1 88 ? 19.562 -3.110 -11.440 1.00 72.31 88 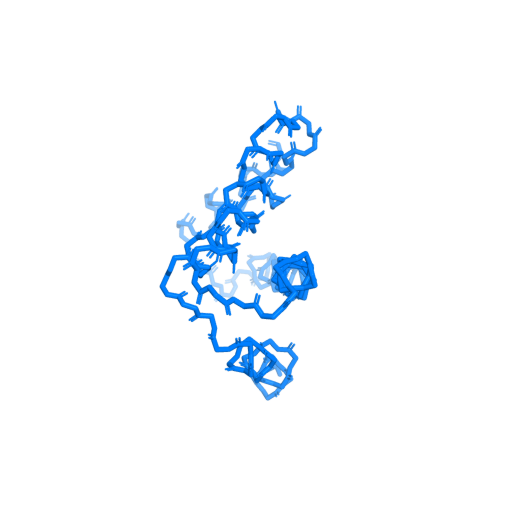SER A CA 1
ATOM 710 C C . SER A 1 88 ? 19.211 -4.240 -12.414 1.00 72.31 88 SER A C 1
ATOM 712 O O . SER A 1 88 ? 20.103 -4.841 -13.007 1.00 72.31 88 SER A O 1
ATOM 714 N N . TYR A 1 89 ? 17.927 -4.554 -12.606 1.00 67.88 89 TYR A N 1
ATOM 715 C CA . TYR A 1 89 ? 17.515 -5.571 -13.574 1.00 67.88 89 TYR A CA 1
ATOM 716 C C . TYR A 1 89 ? 17.761 -5.116 -15.018 1.00 67.88 89 TYR A C 1
ATOM 718 O O . TYR A 1 89 ? 18.236 -5.912 -15.826 1.00 67.88 89 TYR A O 1
ATOM 726 N N . ILE A 1 90 ? 17.496 -3.847 -15.346 1.00 65.56 90 ILE A N 1
ATOM 727 C CA . ILE A 1 90 ? 17.823 -3.274 -16.660 1.00 65.56 90 ILE A CA 1
ATOM 728 C C . ILE A 1 90 ? 19.328 -3.389 -16.922 1.00 65.56 90 ILE A C 1
ATOM 730 O O . ILE A 1 90 ? 19.712 -3.858 -17.990 1.00 65.56 90 ILE A O 1
ATOM 734 N N . GLU A 1 91 ? 20.176 -3.059 -15.944 1.00 63.53 91 GLU A N 1
ATOM 735 C CA . GLU A 1 91 ? 21.633 -3.219 -16.058 1.00 63.53 91 GLU A CA 1
ATOM 736 C C . GLU A 1 91 ? 22.032 -4.677 -16.349 1.00 63.53 91 GLU A C 1
ATOM 738 O O . GLU A 1 91 ? 22.790 -4.937 -17.281 1.00 63.53 91 GLU A O 1
ATOM 743 N N . ILE A 1 92 ? 21.478 -5.645 -15.611 1.00 63.81 92 ILE A N 1
ATOM 744 C CA . ILE A 1 92 ? 21.745 -7.084 -15.807 1.00 63.81 92 ILE A CA 1
ATOM 745 C C . ILE A 1 92 ? 21.269 -7.566 -17.187 1.00 63.81 92 ILE A C 1
ATOM 747 O O . ILE A 1 92 ? 21.936 -8.382 -17.824 1.00 63.81 92 ILE A O 1
ATOM 751 N N . THR A 1 93 ? 20.125 -7.059 -17.651 1.00 60.19 93 THR A N 1
ATOM 752 C CA . THR A 1 93 ? 19.520 -7.432 -18.936 1.00 60.19 93 THR A CA 1
ATOM 753 C C . THR A 1 93 ? 20.292 -6.842 -20.116 1.00 60.19 93 THR A C 1
ATOM 755 O O . THR A 1 93 ? 20.469 -7.517 -21.123 1.00 60.19 93 THR A O 1
ATOM 758 N N . VAL A 1 94 ? 20.790 -5.605 -19.997 1.00 61.28 94 VAL A N 1
ATOM 759 C CA . VAL A 1 94 ? 21.662 -4.967 -21.003 1.00 61.28 94 VAL A CA 1
ATOM 760 C C . VAL A 1 94 ? 23.011 -5.681 -21.100 1.00 61.28 94 VAL A C 1
ATOM 762 O O . VAL A 1 94 ? 23.582 -5.767 -22.183 1.00 61.28 94 VAL A O 1
ATOM 765 N N . LEU A 1 95 ? 23.504 -6.231 -19.988 1.00 62.94 95 LEU A N 1
ATOM 766 C CA . LEU A 1 95 ? 24.710 -7.063 -19.953 1.00 62.94 95 LEU A CA 1
ATOM 767 C C . LEU A 1 95 ? 24.467 -8.512 -20.430 1.00 62.94 95 LEU A C 1
ATOM 769 O O . LEU A 1 95 ? 25.394 -9.317 -20.387 1.00 62.94 95 LEU A O 1
ATOM 773 N N . ASP A 1 96 ? 23.244 -8.834 -20.874 1.00 59.81 96 ASP A N 1
ATOM 774 C CA . ASP A 1 96 ? 22.800 -10.129 -21.417 1.00 59.81 96 ASP A CA 1
ATOM 775 C C . ASP A 1 96 ? 23.052 -11.333 -20.487 1.00 59.81 96 ASP A C 1
ATOM 777 O O . ASP A 1 96 ? 23.213 -12.476 -20.908 1.00 59.81 96 ASP A O 1
ATOM 781 N N . VAL A 1 97 ? 23.084 -11.077 -19.175 1.00 61.28 97 VAL A N 1
ATOM 782 C CA . VAL A 1 97 ? 23.334 -12.103 -18.150 1.00 61.28 97 VAL A CA 1
ATOM 783 C C . VAL A 1 97 ? 22.065 -12.909 -17.832 1.00 61.28 97 VAL A C 1
ATOM 785 O O . VAL A 1 97 ? 22.153 -14.013 -17.292 1.00 61.28 97 VAL A O 1
ATOM 788 N N . LEU A 1 98 ? 20.876 -12.382 -18.149 1.00 59.19 98 LEU A N 1
ATOM 789 C CA . LEU A 1 98 ? 19.591 -13.024 -17.859 1.00 59.19 98 LEU A CA 1
ATOM 790 C C . LEU A 1 98 ? 18.578 -12.778 -18.990 1.00 59.19 98 LEU A C 1
ATOM 792 O O . LEU A 1 98 ? 18.177 -11.641 -19.241 1.00 59.19 98 LEU A O 1
ATOM 796 N N . ASP A 1 99 ? 18.136 -13.851 -19.649 1.00 64.56 99 ASP A N 1
ATOM 797 C CA . ASP A 1 99 ? 17.159 -13.808 -20.742 1.00 64.56 99 ASP A CA 1
ATOM 798 C C . ASP A 1 99 ? 15.789 -14.328 -20.265 1.00 64.56 99 ASP A C 1
ATOM 800 O O . ASP A 1 99 ? 15.444 -15.492 -20.460 1.00 64.56 99 ASP A O 1
ATOM 804 N N . ASP A 1 100 ? 15.028 -13.480 -19.560 1.00 69.62 100 ASP A N 1
ATOM 805 C CA . ASP A 1 100 ? 13.643 -13.770 -19.149 1.00 69.62 100 ASP A CA 1
ATOM 806 C C . ASP A 1 100 ? 12.652 -12.981 -20.031 1.00 69.62 100 ASP A C 1
ATOM 808 O O . ASP A 1 100 ? 12.540 -11.757 -19.888 1.00 69.62 100 ASP A O 1
ATOM 812 N N . PRO A 1 101 ? 11.918 -13.650 -20.943 1.00 72.44 101 PRO A N 1
ATOM 813 C CA . PRO A 1 101 ? 11.009 -12.989 -21.876 1.00 72.44 101 PRO A CA 1
ATOM 814 C C . PRO A 1 101 ? 9.840 -12.272 -21.196 1.00 72.44 101 PRO A C 1
ATOM 816 O O . PRO A 1 101 ? 9.417 -11.226 -21.678 1.00 72.44 101 PRO A O 1
ATOM 819 N N . ILE A 1 102 ? 9.323 -12.808 -20.085 1.00 74.75 102 ILE A N 1
ATOM 820 C CA . ILE A 1 102 ? 8.158 -12.247 -19.387 1.00 74.75 102 ILE A CA 1
ATOM 821 C C . ILE A 1 102 ? 8.568 -10.962 -18.676 1.00 74.75 102 ILE A C 1
ATOM 823 O O . ILE A 1 102 ? 7.885 -9.948 -18.793 1.00 74.75 102 ILE A O 1
ATOM 827 N N . LEU A 1 103 ? 9.702 -10.977 -17.975 1.00 67.00 103 LEU A N 1
ATOM 828 C CA . LEU A 1 103 ? 10.222 -9.782 -17.310 1.00 67.00 103 LEU A CA 1
ATOM 829 C C . LEU A 1 103 ? 10.623 -8.702 -18.319 1.00 67.00 103 LEU A C 1
ATOM 831 O O . LEU A 1 103 ? 10.308 -7.528 -18.109 1.00 67.00 103 LEU A O 1
ATOM 835 N N . LYS A 1 104 ? 11.246 -9.091 -19.441 1.00 68.00 104 LYS A N 1
ATOM 836 C CA . LYS A 1 104 ? 11.532 -8.177 -20.557 1.00 68.00 104 LYS A CA 1
ATOM 837 C C . LYS A 1 104 ? 10.250 -7.530 -21.085 1.00 68.00 104 LYS A C 1
ATOM 839 O O . LYS A 1 104 ? 10.241 -6.323 -21.305 1.00 68.00 104 LYS A O 1
ATOM 844 N N . ASP A 1 105 ? 9.175 -8.294 -21.265 1.00 70.19 105 ASP A N 1
ATOM 845 C CA . ASP A 1 105 ? 7.896 -7.770 -21.756 1.00 70.19 105 ASP A CA 1
ATOM 846 C C . ASP A 1 105 ? 7.211 -6.858 -20.725 1.00 70.19 105 ASP A C 1
ATOM 848 O O . ASP A 1 105 ? 6.803 -5.745 -21.050 1.00 70.19 105 ASP A O 1
ATOM 852 N N . MET A 1 106 ? 7.191 -7.251 -19.445 1.00 66.88 106 MET A N 1
ATOM 853 C CA . MET A 1 106 ? 6.635 -6.444 -18.349 1.00 66.88 106 MET A CA 1
ATOM 854 C C . MET A 1 106 ? 7.339 -5.090 -18.173 1.00 66.88 106 MET A C 1
ATOM 856 O O . MET A 1 106 ? 6.685 -4.116 -17.803 1.00 66.88 106 MET A O 1
ATOM 860 N N . LEU A 1 107 ? 8.647 -5.013 -18.436 1.00 62.94 107 LEU A N 1
ATOM 861 C CA . LEU A 1 107 ? 9.430 -3.774 -18.339 1.00 62.94 107 LEU A CA 1
ATOM 862 C C . LEU A 1 107 ? 9.367 -2.914 -19.606 1.00 62.94 107 LEU A C 1
ATOM 864 O O . LEU A 1 107 ? 9.494 -1.694 -19.520 1.00 62.94 107 LEU A O 1
ATOM 868 N N . LYS A 1 108 ? 9.120 -3.519 -20.775 1.00 58.16 108 LYS A N 1
ATOM 869 C CA . LYS A 1 108 ? 8.888 -2.791 -22.034 1.00 58.16 108 LYS A CA 1
ATOM 870 C C . LYS A 1 108 ? 7.610 -1.949 -22.018 1.00 58.16 108 LYS A C 1
ATOM 872 O O . LYS A 1 108 ? 7.546 -0.973 -22.753 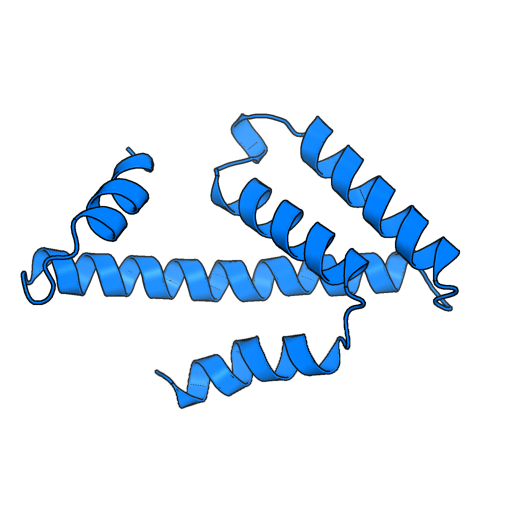1.00 58.16 108 LYS A O 1
ATOM 877 N N . PHE A 1 109 ? 6.638 -2.247 -21.149 1.00 47.09 109 PHE A N 1
ATOM 878 C CA . PHE A 1 109 ? 5.419 -1.440 -20.956 1.00 47.09 109 PHE A CA 1
ATOM 879 C C . PHE A 1 109 ? 5.660 -0.014 -20.404 1.00 47.09 109 PHE A C 1
ATOM 881 O O . PHE A 1 109 ? 4.691 0.690 -20.120 1.00 47.09 109 PHE A O 1
ATOM 888 N N . GLN A 1 110 ? 6.914 0.420 -20.226 1.00 47.19 110 GLN A N 1
ATOM 889 C CA . GLN A 1 110 ? 7.269 1.765 -19.755 1.00 47.19 110 GLN A CA 1
ATOM 890 C C . GLN A 1 110 ? 7.807 2.729 -20.836 1.00 47.19 110 GLN A C 1
ATOM 892 O O . GLN A 1 110 ? 8.304 3.791 -20.465 1.00 47.19 110 GLN A O 1
ATOM 897 N N . TYR A 1 111 ? 7.670 2.424 -22.134 1.00 35.72 111 TYR A N 1
ATOM 898 C CA . TYR A 1 111 ? 7.972 3.370 -23.225 1.00 35.72 111 TYR A CA 1
ATOM 899 C C . TYR A 1 111 ? 6.799 3.588 -24.178 1.00 35.72 111 TYR A C 1
ATOM 901 O O . TYR A 1 111 ? 6.213 2.582 -24.636 1.00 35.72 111 TYR A O 1
#

Sequence (111 aa):
MKRRQWNSVVQPLKKLKMSLTEFALFKALTIWHYKGGRQICTRQRDDIFRSLLIICEDEGHDDAVLRASEIVLAVGVVLTELHEMVTSYIEITVLDVLDDPILKDMLKFQY

Organism: Caenorhabditis japonica (NCBI:txid281687)

Secondary structure (DSSP, 8-state):
-HHHHIIIIIHHHHHHT--HHHHHHHHHHHHHHHTTHHHH-HHHHHHHHHHHHHHHHHTT-S-HHHHHHHHHHHHHHHHHHHHHHHHHHHHHHHTTS---HHHHHHHHTT-

InterPro domains:
  IPR000536 Nuclear hormone receptor, ligand-binding domain [PF00104] (4-73)
  IPR000536 Nuclear hormone receptor, ligand-binding domain [PS51843] (1-111)
  IPR035500 Nuclear hormone receptor-like domain superfamily [G3DSA:1.10.565.10] (1-110)
  IPR035500 Nuclear hormone receptor-like domain superfamily [SSF48508] (4-108)

pLDDT: mean 80.54, std 14.06, range [35.72, 95.75]